Protein AF-X1REG3-F1 (afdb_monomer)

Solvent-accessible surface area (backbone atoms only — not comparable to full-atom values): 7691 Å² total; per-residue (Å²): 94,61,65,60,51,15,60,75,71,74,42,60,58,89,80,52,83,79,86,88,70,92,70,94,73,53,90,72,64,65,67,67,77,53,71,69,63,48,51,38,53,51,51,18,66,76,67,75,44,94,58,86,86,80,76,52,75,69,49,44,70,73,76,48,71,75,84,70,57,71,49,75,50,78,49,74,41,64,48,98,88,65,51,75,77,47,78,48,79,48,77,48,73,48,42,76,98,52,61,82,63,41,69,58,51,51,51,50,54,54,65,69,65,58,79,95,122

InterPro domains:
  IPR008274 Aldehyde oxidase/xanthine dehydrogenase, first molybdopterin binding domain [PF02738] (2-117)
  IPR016208 Aldehyde oxidase/xanthine dehydrogenase-like [PTHR11908] (2-106)
  IPR037165 Aldehyde oxidase/xanthine dehydrogenase, molybdopterin binding domain superfamily [SSF56003] (2-117)

Secondary structure (DSSP, 8-state):
-HHHHHHHTT--GGG--------S--TTTTSSPPHHHHHHHHHHHHHTS-------HHHHHHHS--PPEEEEEEEEEE-TTS-EEEEEEEEEEE-TTS-TTHHHHHHHHHHTTS---

Organism: NCBI:txid412755

Radius of gyration: 21.08 Å; Cα contacts (8 Å, |Δi|>4): 101; chains: 1; bounding box: 51×28×59 Å

Structure (mmCIF, N/CA/C/O backbone):
data_AF-X1REG3-F1
#
_entry.id   AF-X1REG3-F1
#
loop_
_atom_site.group_PDB
_atom_site.id
_atom_site.type_symbol
_atom_site.label_atom_id
_atom_site.label_alt_id
_atom_site.label_comp_id
_atom_site.label_asym_id
_atom_site.label_entity_id
_atom_site.label_seq_id
_atom_site.pdbx_PDB_ins_code
_atom_site.Cartn_x
_atom_site.Cartn_y
_atom_site.Cartn_z
_atom_site.occupancy
_atom_site.B_iso_or_equiv
_atom_site.auth_seq_id
_atom_site.auth_comp_id
_atom_site.auth_asym_id
_atom_site.auth_atom_id
_atom_site.pdbx_PDB_model_num
ATOM 1 N N . LYS A 1 1 ? -12.610 3.550 0.919 1.00 89.38 1 LYS A N 1
ATOM 2 C CA . LYS A 1 1 ? -12.580 2.570 2.042 1.00 89.38 1 LYS A CA 1
ATOM 3 C C . LYS A 1 1 ? -13.959 2.120 2.542 1.00 89.38 1 LYS A C 1
ATOM 5 O O . LYS A 1 1 ? -14.119 0.940 2.812 1.00 89.38 1 LYS A O 1
ATOM 10 N N . ARG A 1 2 ? -14.964 3.009 2.620 1.00 93.75 2 ARG A N 1
ATOM 11 C CA . ARG A 1 2 ? -16.327 2.728 3.127 1.00 93.75 2 ARG A CA 1
ATOM 12 C C . ARG A 1 2 ? -16.958 1.403 2.666 1.00 93.75 2 ARG A C 1
ATOM 14 O O . ARG A 1 2 ? -17.445 0.656 3.504 1.00 93.75 2 ARG A O 1
ATOM 21 N N . TYR A 1 3 ? -16.947 1.126 1.360 1.00 94.56 3 TYR A N 1
ATOM 22 C CA . TYR A 1 3 ? -17.542 -0.090 0.791 1.00 94.56 3 TYR A CA 1
ATOM 23 C C . TYR A 1 3 ? -16.926 -1.372 1.368 1.00 94.56 3 TYR A C 1
ATOM 25 O O . TYR A 1 3 ? -17.651 -2.232 1.854 1.00 94.56 3 TYR A O 1
ATOM 33 N N . TRP A 1 4 ? -15.594 -1.470 1.367 1.00 94.19 4 TRP A N 1
ATOM 34 C CA . TRP A 1 4 ? -14.885 -2.644 1.875 1.00 94.19 4 TRP A CA 1
ATOM 35 C C . TRP A 1 4 ? -15.107 -2.840 3.373 1.00 94.19 4 TRP A C 1
ATOM 37 O O . TRP A 1 4 ? -15.358 -3.959 3.794 1.00 94.19 4 TRP A O 1
ATOM 47 N N . LEU A 1 5 ? -15.130 -1.761 4.161 1.00 95.38 5 LEU A N 1
ATOM 48 C CA . LEU A 1 5 ? -15.436 -1.849 5.591 1.00 95.38 5 LEU A CA 1
ATOM 49 C C . LEU A 1 5 ? -16.846 -2.394 5.841 1.00 95.38 5 LEU A C 1
ATOM 51 O O . LEU A 1 5 ? -17.010 -3.315 6.633 1.00 95.38 5 LEU A O 1
ATOM 55 N N . ALA A 1 6 ? -17.848 -1.852 5.143 1.00 96.75 6 ALA A N 1
ATOM 56 C CA . ALA A 1 6 ? -19.229 -2.313 5.256 1.00 96.75 6 ALA A CA 1
ATOM 57 C C . ALA A 1 6 ? -19.365 -3.787 4.852 1.00 96.75 6 ALA A C 1
ATOM 59 O O . ALA A 1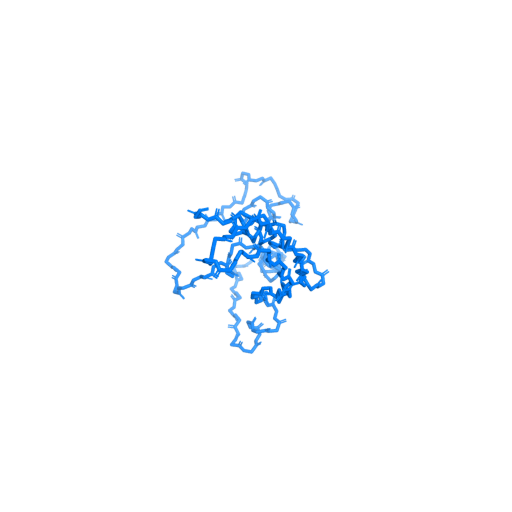 6 ? -19.940 -4.578 5.595 1.00 96.7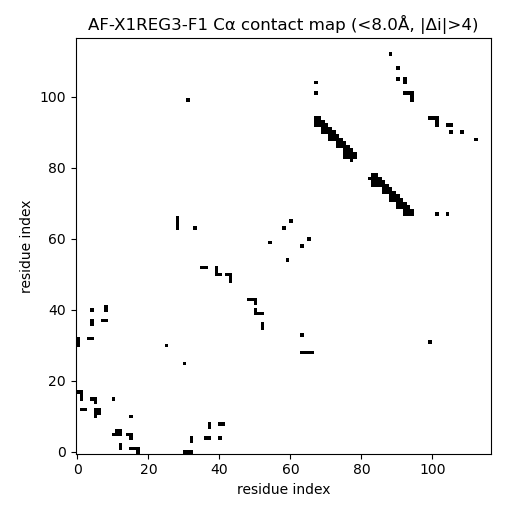5 6 ALA A O 1
ATOM 60 N N . LYS A 1 7 ? -18.762 -4.165 3.718 1.00 96.50 7 LYS A N 1
ATOM 61 C CA . LYS A 1 7 ? -18.770 -5.538 3.212 1.00 96.50 7 LYS A CA 1
ATOM 62 C C . LYS A 1 7 ? -18.118 -6.514 4.194 1.00 96.50 7 LYS A C 1
ATOM 64 O O . LYS A 1 7 ? -18.713 -7.541 4.493 1.00 96.50 7 LYS A O 1
ATOM 69 N N . THR A 1 8 ? -16.935 -6.192 4.715 1.00 96.31 8 THR A N 1
ATOM 70 C CA . THR A 1 8 ? -16.199 -7.083 5.625 1.00 96.31 8 THR A CA 1
ATOM 71 C C . THR A 1 8 ? -16.883 -7.226 6.984 1.00 96.31 8 THR A C 1
ATOM 73 O O . THR A 1 8 ? -16.838 -8.298 7.573 1.00 96.31 8 THR A O 1
ATOM 76 N N . LEU A 1 9 ? -17.547 -6.176 7.478 1.00 96.44 9 LEU A N 1
ATOM 77 C CA . LEU A 1 9 ? -18.291 -6.219 8.743 1.00 96.44 9 LEU A CA 1
ATOM 78 C C . LEU A 1 9 ? -19.735 -6.738 8.599 1.00 96.44 9 LEU A C 1
ATOM 80 O O . LEU A 1 9 ? -20.459 -6.777 9.591 1.00 96.44 9 LEU A O 1
ATOM 84 N N . GLY A 1 10 ? -20.180 -7.102 7.391 1.00 96.94 10 GLY A N 1
ATOM 85 C CA . GLY A 1 10 ? -21.550 -7.572 7.152 1.00 96.94 10 GLY A CA 1
ATOM 86 C C . GLY A 1 10 ? -22.621 -6.496 7.369 1.00 96.94 10 GLY A C 1
ATOM 87 O O . GLY A 1 10 ? -23.752 -6.805 7.737 1.00 96.94 10 GLY A O 1
ATOM 88 N N . LEU A 1 11 ? -22.276 -5.221 7.172 1.00 97.19 11 LEU A N 1
ATOM 89 C CA . LEU A 1 11 ? -23.174 -4.088 7.389 1.00 97.19 11 LEU A CA 1
ATOM 90 C C . LEU A 1 11 ? -23.703 -3.527 6.062 1.00 97.19 11 LEU A C 1
ATOM 92 O O . LEU A 1 11 ? -22.946 -3.405 5.095 1.00 97.19 11 LEU A O 1
ATOM 96 N N . PRO A 1 12 ? -24.966 -3.060 6.013 1.00 97.62 12 PRO A N 1
ATOM 97 C CA . PRO A 1 12 ? -25.427 -2.218 4.918 1.0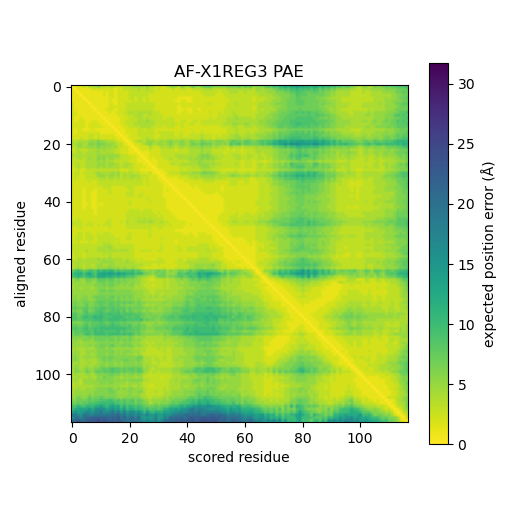0 97.62 12 PRO A CA 1
ATOM 98 C C . PRO A 1 12 ? -24.547 -0.968 4.795 1.00 97.62 12 PRO A C 1
ATOM 100 O O . PRO A 1 12 ? -24.252 -0.307 5.793 1.00 97.62 12 PRO A O 1
ATOM 103 N N . ILE A 1 13 ? -24.172 -0.583 3.571 1.00 97.06 13 ILE A N 1
ATOM 104 C CA . ILE A 1 13 ? -23.305 0.588 3.338 1.00 97.06 13 ILE A CA 1
ATOM 105 C C . ILE A 1 13 ? -23.898 1.891 3.902 1.00 97.06 13 ILE A C 1
ATOM 107 O O . ILE A 1 13 ? -23.163 2.796 4.303 1.00 97.06 13 ILE A O 1
ATOM 111 N N . THR A 1 14 ? -25.228 1.978 3.988 1.00 97.25 14 THR A N 1
ATOM 112 C CA . THR A 1 14 ? -25.974 3.096 4.585 1.00 97.25 14 THR A CA 1
ATOM 113 C C . THR A 1 14 ? -25.717 3.251 6.085 1.00 97.25 14 THR A C 1
ATOM 115 O O . THR A 1 14 ? -25.787 4.369 6.594 1.00 97.25 14 THR A O 1
ATOM 118 N N . LYS A 1 15 ? -25.346 2.168 6.781 1.00 96.44 15 LYS A N 1
ATOM 119 C CA . LYS A 1 15 ? -25.002 2.167 8.211 1.00 96.44 15 LYS A CA 1
ATOM 120 C C . LYS A 1 15 ? -23.532 2.480 8.498 1.00 96.44 15 LYS A C 1
ATOM 122 O O . LYS A 1 15 ? -23.173 2.662 9.655 1.00 96.44 15 LYS A O 1
ATOM 127 N N . VAL A 1 16 ? -22.683 2.582 7.476 1.00 96.31 16 VAL A N 1
ATOM 128 C CA . VAL A 1 16 ? -21.260 2.917 7.634 1.00 96.31 16 VAL A CA 1
ATOM 129 C C . VAL A 1 16 ? -21.009 4.314 7.093 1.00 96.31 16 VAL A C 1
ATOM 131 O O . VAL A 1 16 ? -21.341 4.599 5.945 1.00 96.31 16 VAL A O 1
ATOM 134 N N . ARG A 1 17 ? -20.390 5.186 7.889 1.00 95.19 17 ARG A N 1
ATOM 135 C CA . ARG A 1 17 ? -19.965 6.529 7.472 1.00 95.19 17 ARG A CA 1
ATOM 136 C C . ARG A 1 17 ? -18.455 6.656 7.634 1.00 95.19 17 ARG A C 1
ATOM 138 O O . ARG A 1 17 ? -17.885 6.137 8.585 1.00 95.19 17 ARG A O 1
ATOM 145 N N . THR A 1 18 ? -17.811 7.335 6.691 1.00 92.56 18 THR A N 1
ATOM 146 C CA . THR A 1 18 ? -16.378 7.648 6.742 1.00 92.56 18 THR A CA 1
ATOM 147 C C . THR A 1 18 ? -16.212 9.157 6.757 1.00 92.56 18 THR A C 1
ATOM 149 O O . THR A 1 18 ? -16.618 9.816 5.801 1.00 92.56 18 THR A O 1
ATOM 152 N N . HIS A 1 19 ? -15.627 9.688 7.827 1.00 93.06 19 HIS A N 1
ATOM 153 C CA . HIS A 1 19 ? -15.318 11.108 7.957 1.00 93.06 19 HIS A CA 1
ATOM 154 C C . HIS A 1 19 ? -13.882 11.345 7.492 1.00 93.06 19 HIS A C 1
ATOM 156 O O . HIS A 1 19 ? -12.942 10.832 8.098 1.00 93.06 19 HIS A O 1
ATOM 162 N N . ASN A 1 20 ? -13.718 12.087 6.398 1.00 86.44 20 ASN A N 1
ATOM 163 C CA . ASN A 1 20 ? -12.396 12.469 5.916 1.00 86.44 20 ASN A CA 1
ATOM 164 C C . ASN A 1 20 ? -11.908 13.669 6.729 1.00 86.44 20 ASN A C 1
ATOM 166 O O . ASN A 1 20 ? -12.613 14.666 6.852 1.00 86.44 20 ASN A O 1
ATOM 170 N N . VAL A 1 21 ? -10.707 13.552 7.280 1.00 89.38 21 VAL A N 1
ATOM 171 C CA . VAL A 1 21 ? -10.039 14.599 8.061 1.00 89.38 21 VAL A CA 1
ATOM 172 C C . VAL A 1 21 ? -8.729 14.981 7.381 1.00 89.38 21 VAL A C 1
ATOM 174 O O . VAL A 1 21 ? -8.287 14.296 6.456 1.00 89.38 21 VAL A O 1
ATOM 177 N N . TYR A 1 22 ? -8.089 16.052 7.849 1.00 94.19 22 TYR A N 1
ATOM 178 C CA . TYR A 1 22 ? -6.748 16.405 7.394 1.00 94.19 22 TYR A CA 1
ATOM 179 C C . TYR A 1 22 ? -5.769 15.250 7.631 1.00 94.19 22 TYR A C 1
ATOM 181 O O . TYR A 1 22 ? -5.729 14.646 8.704 1.00 94.19 22 TYR A O 1
ATOM 189 N N . VAL A 1 23 ? -4.973 14.943 6.608 1.00 92.94 23 VAL A N 1
ATOM 190 C CA . VAL A 1 23 ? -3.998 13.853 6.635 1.00 92.94 23 VAL A CA 1
ATOM 191 C C . VAL A 1 23 ? -2.597 14.451 6.563 1.00 92.94 23 VAL A C 1
ATOM 193 O O . VAL A 1 23 ? -2.248 15.078 5.568 1.00 92.94 23 VAL A O 1
ATOM 196 N N . GLY A 1 24 ? -1.773 14.212 7.586 1.00 94.94 24 GLY A N 1
ATOM 197 C CA . GLY A 1 24 ? -0.353 14.591 7.597 1.00 94.94 24 GLY A CA 1
ATOM 198 C C . GLY A 1 24 ? 0.490 13.714 6.664 1.00 94.94 24 GLY A C 1
ATOM 199 O O . GLY A 1 24 ? 1.237 12.862 7.134 1.00 94.94 24 GLY A O 1
ATOM 200 N N . GLY A 1 25 ? 0.303 13.862 5.351 1.00 92.50 25 GLY A N 1
ATOM 201 C CA . GLY A 1 25 ? 0.984 13.087 4.310 1.00 92.50 25 GLY A CA 1
ATOM 202 C C . GLY A 1 25 ? 0.382 11.695 4.076 1.00 92.50 25 GLY A C 1
ATOM 203 O O . GLY A 1 25 ? 0.052 10.962 5.015 1.00 92.50 25 GLY A O 1
ATOM 204 N N . ALA A 1 26 ? 0.221 11.319 2.805 1.00 89.44 26 ALA A N 1
ATOM 205 C CA . ALA A 1 26 ? -0.335 10.024 2.399 1.00 89.44 26 ALA A CA 1
ATOM 206 C C . ALA A 1 26 ? 0.525 9.297 1.362 1.00 89.44 26 ALA A C 1
ATOM 208 O O . ALA A 1 26 ? 0.689 8.090 1.500 1.00 89.44 26 ALA A O 1
ATOM 209 N N . PHE A 1 27 ? 1.045 10.013 0.355 1.00 90.94 27 PHE A N 1
ATOM 210 C CA . PHE A 1 27 ? 1.960 9.487 -0.672 1.00 90.94 27 PHE A CA 1
ATOM 211 C C . PHE A 1 27 ? 1.503 8.137 -1.269 1.00 90.94 27 PHE A C 1
ATOM 213 O O . PHE A 1 27 ? 2.288 7.214 -1.422 1.00 90.94 27 PHE A O 1
ATOM 220 N N . GLY A 1 28 ? 0.195 7.976 -1.511 1.00 87.62 28 GLY A N 1
ATOM 221 C CA . GLY A 1 28 ? -0.412 6.725 -1.999 1.00 87.62 28 GLY A CA 1
ATOM 222 C C . GLY A 1 28 ? -0.643 5.636 -0.936 1.00 87.62 28 GLY A C 1
ATOM 223 O O . GLY A 1 28 ? -1.640 4.917 -1.005 1.00 87.62 28 GLY A O 1
ATOM 224 N N . GLY A 1 29 ? 0.173 5.577 0.119 1.00 88.06 29 GLY A N 1
ATOM 225 C CA . GLY A 1 29 ? 0.145 4.521 1.144 1.00 88.06 29 GLY A CA 1
ATOM 226 C C . GLY A 1 29 ? -1.102 4.470 2.038 1.00 88.06 29 GLY A C 1
ATOM 227 O O . GL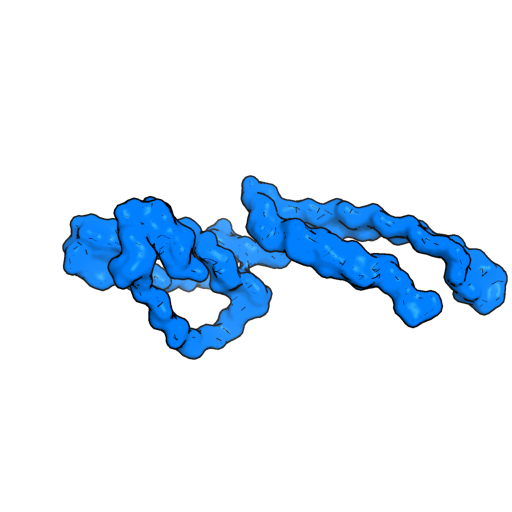Y A 1 29 ? -1.257 3.540 2.818 1.00 88.06 29 GLY A O 1
ATOM 228 N N . LYS A 1 30 ? -2.022 5.440 1.946 1.00 89.75 30 LYS A N 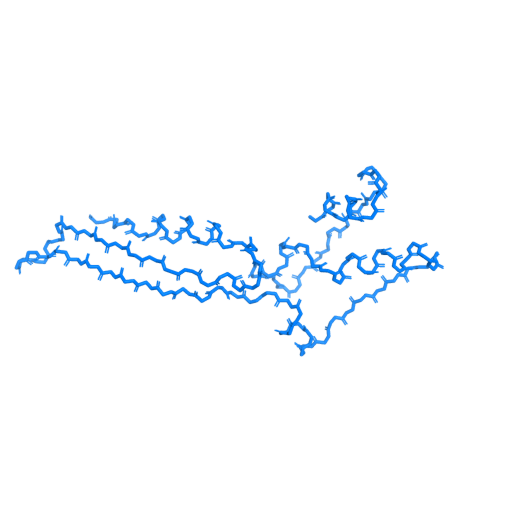1
ATOM 229 C CA . LYS A 1 30 ? -3.274 5.476 2.738 1.00 89.75 30 LYS A CA 1
ATOM 230 C C . LYS A 1 30 ? -4.545 5.232 1.918 1.00 89.75 30 LYS A C 1
ATOM 232 O O . LYS A 1 30 ? -5.642 5.327 2.468 1.00 89.75 30 LYS A O 1
ATOM 237 N N . VAL A 1 31 ? -4.417 4.927 0.625 1.00 86.75 31 VAL A N 1
ATOM 238 C CA . VAL A 1 31 ? -5.562 4.727 -0.284 1.00 86.75 31 VAL A CA 1
ATOM 239 C C . VAL A 1 31 ? -6.258 3.389 -0.023 1.00 86.75 31 VAL A C 1
ATOM 241 O O . VAL A 1 31 ? -7.491 3.324 0.036 1.00 86.75 31 VAL A O 1
ATOM 244 N N . VAL A 1 32 ? -5.471 2.327 0.166 1.00 86.56 32 VAL A N 1
ATOM 245 C CA . VAL A 1 32 ? -5.981 0.971 0.396 1.00 86.56 32 VAL A CA 1
ATOM 246 C C . VAL A 1 32 ? -6.584 0.829 1.787 1.00 86.56 32 VAL A C 1
ATOM 248 O O . VAL A 1 32 ? -6.215 1.534 2.728 1.00 86.56 32 VAL A O 1
ATOM 251 N N . MET A 1 33 ? -7.553 -0.075 1.911 1.00 89.62 33 MET A N 1
ATOM 252 C CA . MET A 1 33 ? -8.079 -0.445 3.216 1.00 89.62 33 MET A CA 1
ATOM 253 C C . MET A 1 33 ? -7.152 -1.471 3.857 1.00 89.62 33 MET A C 1
ATOM 255 O O . MET A 1 33 ? -6.877 -2.504 3.252 1.00 89.62 33 MET A O 1
ATOM 259 N N . PHE A 1 34 ? -6.706 -1.195 5.076 1.00 91.75 34 PHE A N 1
ATOM 260 C CA . PHE A 1 34 ? -5.834 -2.094 5.816 1.00 91.75 34 PHE A CA 1
ATOM 261 C C . PHE A 1 34 ? -6.616 -2.952 6.818 1.00 91.75 34 PHE A C 1
ATOM 263 O O . PHE A 1 34 ? -7.651 -2.510 7.332 1.00 91.75 34 PHE A O 1
ATOM 270 N N . PRO A 1 35 ? -6.108 -4.150 7.167 1.00 92.38 35 PRO A N 1
ATOM 271 C CA . PRO A 1 35 ? -6.759 -5.036 8.131 1.00 92.38 35 PRO A CA 1
ATOM 272 C C . PRO A 1 35 ? -7.035 -4.375 9.487 1.00 92.38 35 PRO A C 1
ATOM 274 O O . PRO A 1 35 ? -8.101 -4.579 10.063 1.00 92.38 35 PRO A O 1
ATOM 277 N N . TYR A 1 36 ? -6.130 -3.519 9.971 1.00 94.12 36 TYR A N 1
ATOM 278 C CA . TYR A 1 36 ? -6.293 -2.842 11.261 1.00 94.12 36 TYR A CA 1
ATOM 279 C C . TYR A 1 36 ? -7.526 -1.917 11.307 1.00 94.12 36 TYR A C 1
ATOM 281 O O . TYR A 1 36 ? -8.112 -1.726 12.371 1.00 94.12 36 TYR A O 1
ATOM 289 N N . GLU A 1 37 ? -7.975 -1.382 10.164 1.00 94.38 37 GLU A N 1
ATOM 290 C CA . GLU A 1 37 ? -9.206 -0.581 10.079 1.00 94.38 37 GLU A CA 1
ATOM 291 C C . GLU A 1 37 ? -10.455 -1.458 10.277 1.00 94.38 37 GLU A C 1
ATOM 293 O O . GLU A 1 37 ? -11.411 -1.036 10.928 1.00 94.38 37 GLU A O 1
ATOM 298 N N . VAL A 1 38 ? -10.436 -2.697 9.763 1.00 95.69 38 VAL A N 1
ATOM 299 C CA . VAL A 1 38 ? -11.503 -3.691 9.987 1.00 95.69 38 VAL A CA 1
ATOM 300 C C . VAL A 1 38 ? -11.531 -4.111 11.452 1.00 95.69 38 VAL A C 1
ATOM 302 O O . VAL A 1 38 ? -12.598 -4.131 12.061 1.00 95.69 38 VAL A O 1
ATOM 305 N N . VAL A 1 39 ? -10.361 -4.412 12.025 1.00 96.88 39 VAL A N 1
ATOM 306 C CA . VAL A 1 39 ? -10.219 -4.841 13.424 1.00 96.88 39 VAL A CA 1
ATOM 307 C C . VAL A 1 39 ? -10.775 -3.781 14.373 1.00 96.88 39 VAL A C 1
ATOM 309 O O . VAL A 1 39 ? -11.561 -4.111 15.258 1.00 96.88 39 VAL A O 1
ATOM 312 N N . ALA A 1 40 ? -10.449 -2.502 14.158 1.00 97.19 40 ALA A N 1
ATOM 313 C CA . ALA A 1 40 ? -10.990 -1.408 14.963 1.00 97.19 40 ALA A CA 1
ATOM 314 C C . ALA A 1 40 ? -12.526 -1.326 14.879 1.00 97.19 40 ALA A C 1
ATOM 316 O O . ALA A 1 40 ? -13.197 -1.184 15.903 1.00 97.19 40 ALA A O 1
ATOM 317 N N . GLY A 1 41 ? -13.092 -1.470 13.674 1.00 96.25 41 GLY A N 1
ATOM 318 C CA . GLY A 1 41 ? -14.543 -1.502 13.475 1.00 96.25 41 GLY A CA 1
ATOM 319 C C . GLY A 1 41 ? -15.214 -2.689 14.171 1.00 96.25 41 GLY A C 1
ATOM 320 O O . GLY A 1 41 ? -16.199 -2.510 14.886 1.00 96.25 41 GLY A O 1
ATOM 321 N N . PH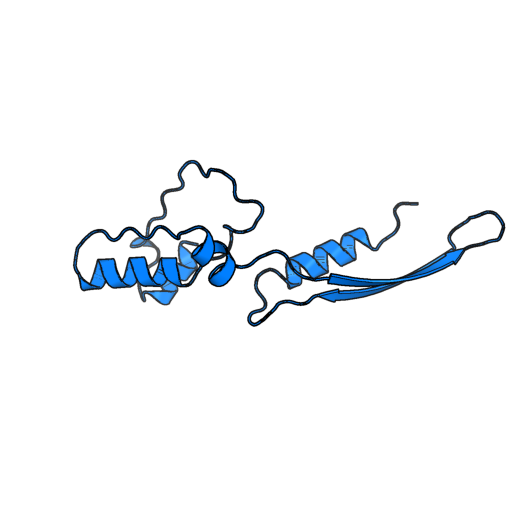E A 1 42 ? -14.643 -3.886 14.029 1.00 97.50 42 PHE A N 1
ATOM 322 C CA . PHE A 1 42 ? -15.138 -5.104 14.667 1.00 97.50 42 PHE A CA 1
ATOM 323 C C . PHE A 1 42 ? -15.105 -5.011 16.198 1.00 97.50 42 PHE A C 1
ATOM 325 O O . PHE A 1 42 ? -16.100 -5.309 16.859 1.00 97.50 42 PHE A O 1
ATOM 332 N N . LEU A 1 43 ? -13.990 -4.552 16.774 1.00 98.31 43 LEU A N 1
ATOM 333 C CA . LEU A 1 43 ? -13.860 -4.382 18.222 1.00 98.31 43 LEU A CA 1
ATOM 334 C C . LEU A 1 43 ? -14.834 -3.329 18.760 1.00 98.31 43 LEU A C 1
ATOM 336 O O . LEU A 1 43 ? -15.427 -3.541 19.817 1.00 98.31 43 LEU A O 1
ATOM 340 N N . SER A 1 44 ? -15.052 -2.236 18.024 1.00 98.19 44 SER A N 1
ATOM 341 C CA . SER A 1 44 ? -16.043 -1.216 18.384 1.00 98.19 44 SER A CA 1
ATOM 342 C C . SER A 1 44 ? -17.455 -1.806 18.458 1.00 98.19 44 SER A C 1
ATOM 3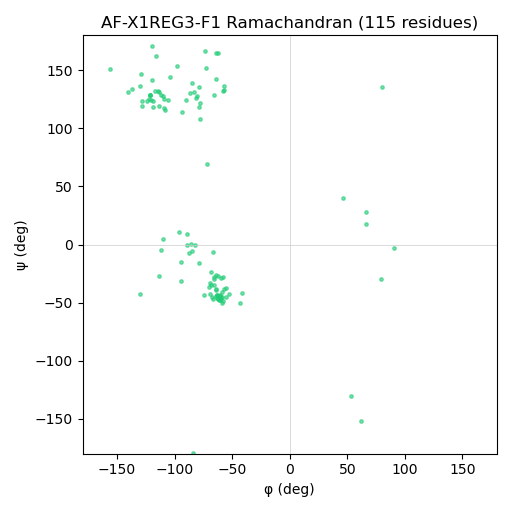44 O O . SER A 1 44 ? -18.150 -1.634 19.458 1.00 98.19 44 SER A O 1
ATOM 346 N N . MET A 1 45 ? -17.850 -2.603 17.457 1.00 97.12 45 MET A N 1
ATOM 347 C CA . MET A 1 45 ? -19.146 -3.295 17.454 1.00 97.12 45 MET A CA 1
ATOM 348 C C . MET A 1 45 ? -19.274 -4.306 18.595 1.00 97.12 45 MET A C 1
ATOM 350 O O . MET A 1 45 ? -20.312 -4.363 19.247 1.00 97.12 45 MET A O 1
ATOM 354 N N . LYS A 1 46 ? -18.221 -5.090 18.854 1.00 97.94 46 LYS A N 1
ATOM 355 C CA . LYS A 1 46 ? -18.232 -6.129 19.891 1.00 97.94 46 LYS A CA 1
ATOM 356 C C . LYS A 1 46 ? -18.285 -5.551 21.306 1.00 97.94 46 LYS A C 1
ATOM 358 O O . LYS A 1 46 ? -18.881 -6.156 22.189 1.00 97.94 46 LYS A O 1
ATOM 363 N N . THR A 1 47 ? -17.645 -4.406 21.527 1.00 98.12 47 THR A N 1
ATOM 364 C CA . THR A 1 47 ? -17.566 -3.763 22.850 1.00 98.12 47 THR A CA 1
ATOM 365 C C . THR A 1 47 ? -18.647 -2.712 23.080 1.00 98.12 47 THR A C 1
ATOM 367 O O . THR A 1 47 ? -18.832 -2.282 24.215 1.00 98.12 47 THR A O 1
ATOM 370 N N . GLY A 1 48 ? -19.337 -2.263 22.026 1.00 97.88 48 GLY A N 1
ATOM 371 C CA . GLY A 1 48 ? -20.282 -1.148 22.092 1.00 97.88 48 GLY A CA 1
ATOM 372 C C . GLY A 1 48 ? -19.619 0.197 22.410 1.00 97.88 48 GLY A C 1
ATOM 373 O O . GLY A 1 48 ? -20.296 1.126 22.843 1.00 97.88 48 GLY A O 1
ATOM 374 N N . ARG A 1 49 ? -18.294 0.311 22.243 1.00 98.31 49 ARG A N 1
ATOM 375 C CA . ARG A 1 49 ? -17.504 1.489 22.631 1.00 98.31 49 ARG A CA 1
ATOM 376 C C . ARG A 1 49 ? -16.627 1.964 21.473 1.00 98.31 49 ARG A C 1
ATOM 378 O O . ARG A 1 49 ? -16.125 1.132 20.723 1.00 98.31 49 ARG A O 1
ATOM 385 N N . PRO A 1 50 ? -16.370 3.278 21.341 1.00 98.00 50 PRO A N 1
ATOM 386 C CA . PRO A 1 50 ? -15.433 3.778 20.341 1.00 98.00 50 PRO A CA 1
ATOM 387 C C . PRO A 1 50 ? -14.037 3.164 20.509 1.00 98.00 50 PRO A C 1
ATOM 389 O O . PRO A 1 50 ? -13.482 3.165 21.607 1.00 98.00 50 PRO A O 1
ATOM 392 N N . VAL A 1 51 ? -13.455 2.687 19.406 1.00 98.19 51 VAL A N 1
ATOM 393 C CA . VAL A 1 51 ? -12.093 2.134 19.355 1.00 98.19 51 VAL A CA 1
ATOM 394 C C . VAL A 1 51 ? -11.214 3.029 18.488 1.00 98.19 51 VAL A C 1
ATOM 396 O O . VAL A 1 51 ? -11.582 3.382 17.368 1.00 98.19 51 VAL A O 1
ATOM 399 N N . LYS A 1 52 ? -10.031 3.374 19.003 1.00 96.56 52 LYS A N 1
ATOM 400 C CA . LYS A 1 52 ? -8.995 4.122 18.286 1.00 96.56 52 LYS A CA 1
ATOM 401 C C . LYS A 1 52 ? -7.753 3.250 18.154 1.00 96.56 52 LYS A C 1
ATOM 403 O O . LYS A 1 52 ? -7.289 2.695 19.143 1.00 96.56 52 LYS A O 1
ATOM 408 N N . LEU A 1 53 ? -7.205 3.181 16.945 1.00 95.50 53 LEU A N 1
ATOM 409 C CA . LEU A 1 53 ? -5.966 2.469 16.652 1.00 95.50 53 LEU A CA 1
ATOM 410 C C . LEU A 1 53 ? -4.967 3.454 16.046 1.00 95.50 53 LEU A C 1
ATOM 412 O O . LEU A 1 53 ? -5.280 4.146 15.076 1.00 95.50 53 LEU A O 1
ATOM 416 N N . VAL A 1 54 ? -3.783 3.540 16.649 1.00 95.75 54 VAL A N 1
ATOM 417 C CA . VAL A 1 54 ? -2.668 4.363 16.175 1.00 95.75 54 VAL A CA 1
ATOM 418 C C . VAL A 1 54 ? -1.451 3.464 16.097 1.00 95.75 54 VAL A C 1
ATOM 420 O O . VAL A 1 54 ? -1.042 2.905 17.107 1.00 95.75 54 VAL A O 1
ATOM 423 N N . LEU A 1 55 ? -0.897 3.326 14.897 1.00 96.25 55 LEU A N 1
ATOM 424 C CA . LEU A 1 55 ? 0.312 2.545 14.685 1.00 96.25 55 LEU A CA 1
ATOM 425 C C . LEU A 1 55 ? 1.536 3.354 15.119 1.00 96.25 55 LEU A C 1
ATOM 427 O O . LEU A 1 55 ? 1.677 4.530 14.766 1.00 96.25 55 LEU A O 1
ATOM 431 N N . SER A 1 56 ? 2.444 2.699 15.830 1.00 97.44 56 SER A N 1
ATOM 432 C CA . SER A 1 56 ? 3.819 3.154 15.999 1.00 97.44 56 SER A CA 1
ATOM 433 C C . SER A 1 56 ? 4.554 3.171 14.657 1.00 97.44 56 SER A C 1
ATOM 435 O O . SER A 1 56 ? 4.136 2.562 13.669 1.00 97.44 56 SER A O 1
ATOM 437 N N . ARG A 1 57 ? 5.703 3.853 14.60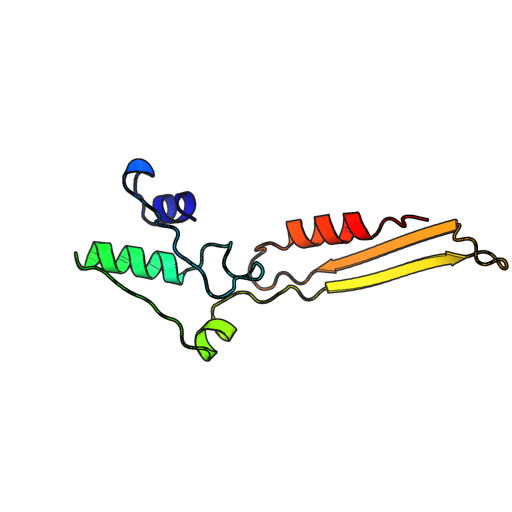3 1.00 94.75 57 ARG A N 1
ATOM 438 C CA . ARG A 1 57 ? 6.508 3.916 13.376 1.00 94.75 57 ARG A CA 1
ATOM 439 C C . ARG A 1 57 ? 6.944 2.530 12.894 1.00 94.75 57 ARG A C 1
ATOM 441 O O . ARG A 1 57 ? 6.884 2.261 11.699 1.00 94.75 57 ARG A O 1
ATOM 448 N N . HIS A 1 58 ? 7.342 1.668 13.823 1.00 96.50 58 HIS A N 1
ATOM 449 C CA . HIS A 1 58 ? 7.756 0.300 13.530 1.00 96.50 58 HIS A CA 1
ATOM 450 C C . HIS A 1 58 ? 6.603 -0.535 12.951 1.00 96.50 58 HIS A C 1
ATOM 452 O O . HIS A 1 58 ? 6.767 -1.222 11.942 1.00 96.50 58 HIS A O 1
ATOM 458 N N . GLU A 1 59 ? 5.409 -0.423 13.539 1.00 95.25 59 GLU A N 1
ATOM 459 C CA . GLU A 1 59 ? 4.219 -1.110 13.030 1.00 95.25 59 GLU A CA 1
ATOM 460 C C . GLU A 1 59 ? 3.803 -0.592 11.655 1.00 95.25 59 GLU A C 1
ATOM 462 O O . GLU A 1 59 ? 3.375 -1.383 10.826 1.00 95.25 59 GLU A O 1
ATOM 467 N N . VAL A 1 60 ? 3.970 0.704 11.363 1.00 93.62 60 VAL A N 1
ATOM 468 C CA . VAL A 1 60 ? 3.728 1.220 10.007 1.00 93.62 60 VAL A CA 1
ATOM 469 C C . VAL A 1 60 ? 4.614 0.496 8.992 1.00 93.62 60 VAL A C 1
ATOM 471 O O . VAL A 1 60 ? 4.096 0.012 7.991 1.00 93.62 60 VAL A O 1
ATOM 474 N N . PHE A 1 61 ? 5.917 0.363 9.249 1.00 91.69 61 PHE A N 1
ATOM 475 C CA . PHE A 1 61 ? 6.824 -0.323 8.319 1.00 91.69 61 PHE A CA 1
ATOM 476 C C . PHE A 1 61 ? 6.528 -1.817 8.159 1.00 91.69 61 PHE A C 1
ATOM 478 O O . PHE A 1 61 ? 6.792 -2.373 7.100 1.00 91.69 61 PHE A O 1
ATOM 485 N N . SER A 1 62 ? 5.968 -2.453 9.187 1.00 91.06 62 SER A N 1
ATOM 486 C CA . SER A 1 62 ? 5.744 -3.904 9.192 1.00 91.06 62 SER A CA 1
ATOM 487 C C . SER A 1 62 ? 4.342 -4.309 8.723 1.00 91.06 62 SER A C 1
ATOM 489 O O . SER A 1 62 ? 4.164 -5.387 8.167 1.00 91.06 62 SER A O 1
ATOM 491 N N . ALA A 1 63 ? 3.330 -3.474 8.973 1.00 89.88 63 ALA A N 1
ATOM 492 C CA . ALA A 1 63 ? 1.916 -3.810 8.778 1.00 89.88 63 ALA A CA 1
ATOM 493 C C . ALA A 1 63 ? 1.247 -3.037 7.632 1.00 89.88 63 ALA A C 1
ATOM 495 O O . ALA A 1 63 ? 0.072 -3.274 7.333 1.00 89.88 63 ALA A O 1
ATOM 496 N N . THR A 1 64 ? 1.955 -2.094 7.006 1.00 89.38 64 THR A N 1
ATOM 497 C CA . THR A 1 64 ? 1.455 -1.346 5.846 1.00 89.38 64 THR A CA 1
ATOM 498 C C . THR A 1 64 ? 2.299 -1.622 4.611 1.00 89.38 64 THR A C 1
ATOM 500 O O . THR A 1 64 ? 3.404 -2.150 4.700 1.00 89.38 64 THR A O 1
ATOM 503 N N . CYS A 1 65 ? 1.755 -1.302 3.440 1.00 80.94 65 CYS A N 1
ATOM 504 C CA . CYS A 1 65 ? 2.460 -1.498 2.182 1.00 80.94 65 CYS A CA 1
ATOM 505 C C . CYS A 1 65 ? 3.392 -0.313 1.911 1.00 80.94 65 CYS A C 1
ATOM 507 O O . CYS A 1 65 ? 2.966 0.844 1.976 1.00 80.94 65 CYS A O 1
ATOM 509 N N . SER A 1 66 ? 4.640 -0.617 1.565 1.00 77.25 66 SER A N 1
ATOM 510 C CA . SER A 1 66 ? 5.566 0.307 0.914 1.00 77.25 66 SER A CA 1
ATOM 511 C C . SER A 1 66 ? 5.340 0.318 -0.601 1.00 77.25 66 SER A C 1
ATOM 513 O O . SER A 1 66 ? 4.460 -0.375 -1.118 1.00 77.25 66 SER A O 1
ATOM 515 N N . ASP A 1 67 ? 6.130 1.118 -1.314 1.00 83.06 67 ASP A N 1
ATOM 516 C CA . ASP A 1 67 ? 6.140 1.091 -2.773 1.00 83.06 67 ASP A CA 1
ATOM 517 C C . ASP A 1 67 ? 6.591 -0.276 -3.314 1.00 83.06 67 ASP A C 1
ATOM 519 O O . ASP A 1 67 ? 7.141 -1.109 -2.584 1.00 83.06 67 ASP A O 1
ATOM 523 N N . HIS A 1 68 ? 6.333 -0.505 -4.596 1.00 88.75 68 HIS A N 1
ATOM 524 C CA . HIS A 1 68 ? 6.639 -1.762 -5.251 1.00 88.75 68 HIS A CA 1
ATOM 525 C C . HIS A 1 68 ? 8.086 -1.777 -5.729 1.00 88.75 68 HIS A C 1
ATOM 527 O O . HIS A 1 68 ? 8.583 -0.805 -6.299 1.00 88.75 68 HIS A O 1
ATOM 533 N N . ARG A 1 69 ? 8.760 -2.916 -5.566 1.00 90.50 69 ARG A N 1
ATOM 534 C CA . ARG A 1 69 ? 10.061 -3.122 -6.197 1.00 90.50 69 ARG A CA 1
ATOM 535 C C . ARG A 1 69 ? 9.839 -3.477 -7.664 1.00 90.50 69 ARG A C 1
ATOM 537 O O . ARG A 1 69 ? 9.247 -4.508 -7.971 1.00 90.50 69 ARG A O 1
ATOM 544 N N . ILE A 1 70 ? 10.352 -2.646 -8.564 1.00 91.88 70 ILE A N 1
ATOM 545 C CA . ILE A 1 70 ? 10.237 -2.857 -10.009 1.00 91.88 70 ILE A CA 1
ATOM 546 C C . ILE A 1 70 ? 11.626 -3.126 -10.587 1.00 91.88 70 ILE A C 1
ATOM 548 O O . ILE A 1 70 ? 12.573 -2.392 -10.313 1.00 91.88 70 ILE A O 1
ATOM 552 N N . THR A 1 71 ? 11.739 -4.177 -11.395 1.00 93.69 71 THR A N 1
ATOM 553 C CA . THR A 1 71 ? 12.912 -4.443 -12.237 1.00 93.69 71 THR A CA 1
ATOM 554 C C . THR A 1 71 ? 12.520 -4.208 -13.688 1.00 93.69 71 THR A C 1
ATOM 556 O O . THR A 1 71 ? 11.538 -4.784 -14.157 1.00 93.69 71 THR A O 1
ATOM 559 N N . ILE A 1 72 ? 13.264 -3.348 -14.383 1.00 92.44 72 ILE A N 1
ATOM 560 C CA . ILE A 1 72 ? 12.984 -2.963 -15.768 1.00 92.44 72 ILE A CA 1
ATOM 561 C C . ILE A 1 72 ? 14.185 -3.338 -16.631 1.00 92.44 72 ILE A C 1
ATOM 563 O O . ILE A 1 72 ? 15.302 -2.906 -16.360 1.00 92.44 72 ILE A O 1
ATOM 567 N N . GLU A 1 73 ? 13.942 -4.120 -17.676 1.00 93.75 73 GLU A N 1
ATOM 568 C CA . GLU A 1 73 ? 14.902 -4.389 -18.742 1.00 93.75 73 GLU A CA 1
ATOM 569 C C . GLU A 1 73 ? 14.466 -3.610 -19.985 1.00 93.75 73 GLU A C 1
ATOM 571 O O . GLU A 1 73 ? 13.329 -3.739 -20.445 1.00 93.75 73 GLU A O 1
ATOM 576 N N . VAL A 1 74 ? 15.368 -2.782 -20.511 1.00 91.94 74 VAL A N 1
ATOM 577 C CA . VAL A 1 74 ? 15.119 -1.942 -21.686 1.00 91.94 74 VAL A CA 1
ATOM 578 C C . VAL A 1 74 ? 16.137 -2.282 -22.761 1.00 91.94 74 VAL A C 1
ATOM 580 O O . VAL A 1 74 ? 17.342 -2.251 -22.518 1.00 91.94 74 VAL A O 1
ATOM 583 N N . LYS A 1 75 ? 15.648 -2.553 -23.970 1.00 93.38 75 LYS A N 1
ATOM 584 C CA . LYS A 1 75 ? 16.466 -2.719 -25.169 1.00 93.38 75 LYS A CA 1
ATOM 585 C C . LYS A 1 75 ? 16.078 -1.655 -26.189 1.00 93.38 75 LYS A C 1
ATOM 587 O O . LYS A 1 75 ? 14.916 -1.559 -26.582 1.00 93.38 75 LYS A O 1
ATOM 592 N N . THR A 1 76 ? 17.059 -0.869 -26.623 1.00 93.12 76 THR A N 1
ATOM 593 C CA . THR A 1 76 ? 16.864 0.266 -27.538 1.00 93.12 76 THR A CA 1
ATOM 594 C C . THR A 1 76 ? 17.701 0.077 -28.793 1.00 93.12 76 THR A C 1
ATOM 596 O O . THR A 1 76 ? 18.906 -0.156 -28.707 1.00 93.12 76 THR A O 1
ATOM 599 N N . GLY A 1 77 ? 17.082 0.194 -29.966 1.00 94.25 77 GLY A N 1
ATOM 600 C CA . GLY A 1 77 ? 17.794 0.275 -31.241 1.00 94.25 77 GLY A CA 1
ATOM 601 C C . GLY A 1 77 ? 18.089 1.730 -31.592 1.00 94.25 77 GLY A C 1
ATOM 602 O O . GLY A 1 77 ? 17.154 2.522 -31.681 1.00 94.25 77 GLY A O 1
ATOM 603 N N . VAL A 1 78 ? 19.359 2.079 -31.820 1.00 95.31 78 VAL A N 1
ATOM 604 C CA . VAL A 1 78 ? 19.795 3.457 -32.116 1.00 95.31 78 VAL A CA 1
ATOM 605 C C . VAL A 1 78 ? 20.677 3.479 -33.366 1.00 95.31 78 VAL A C 1
ATOM 607 O O . VAL A 1 78 ? 21.543 2.620 -33.541 1.00 95.31 78 VAL A O 1
ATOM 610 N N . LYS A 1 79 ? 20.456 4.450 -34.255 1.00 95.75 79 LYS A N 1
ATOM 611 C CA . LYS A 1 79 ? 21.325 4.728 -35.408 1.00 95.75 79 LYS A CA 1
ATOM 612 C C . LYS A 1 79 ? 22.629 5.403 -34.971 1.00 95.75 79 LYS A C 1
ATOM 614 O O . LYS A 1 79 ? 22.742 5.934 -33.872 1.00 95.75 79 LYS A O 1
ATOM 619 N N . ARG A 1 80 ? 23.615 5.451 -35.875 1.00 96.56 80 ARG A N 1
ATOM 620 C CA . ARG A 1 80 ? 24.890 6.163 -35.646 1.00 96.56 80 ARG A CA 1
ATOM 621 C C . ARG A 1 80 ? 24.714 7.663 -35.385 1.00 96.56 80 ARG A C 1
ATOM 623 O O . ARG A 1 80 ? 25.542 8.243 -34.699 1.00 96.56 80 ARG A O 1
ATOM 630 N N . ASP A 1 81 ? 23.663 8.267 -35.936 1.00 96.19 81 ASP A N 1
ATOM 631 C CA . ASP A 1 81 ? 23.314 9.680 -35.739 1.00 96.19 81 ASP A CA 1
ATOM 632 C C . ASP A 1 81 ? 22.545 9.945 -34.429 1.00 96.19 81 ASP A C 1
ATOM 634 O O . ASP A 1 81 ? 22.206 11.088 -34.141 1.00 96.19 81 ASP A O 1
ATOM 638 N N . GLY A 1 82 ? 22.277 8.904 -33.630 1.00 92.81 82 GLY A N 1
ATOM 639 C CA . GLY A 1 82 ? 21.536 8.998 -32.372 1.00 92.81 82 GLY A CA 1
ATOM 640 C C . GLY A 1 82 ? 20.022 8.818 -32.501 1.00 92.81 82 GLY A C 1
ATOM 641 O O . GLY A 1 82 ? 19.340 8.769 -31.480 1.00 92.81 82 GLY A O 1
ATOM 642 N N . THR A 1 83 ? 19.478 8.663 -33.714 1.00 92.81 83 THR A N 1
ATOM 643 C CA . THR A 1 83 ? 18.036 8.434 -33.904 1.00 92.81 83 THR A CA 1
ATOM 644 C C . THR A 1 83 ? 17.621 7.090 -33.313 1.00 92.81 83 THR A C 1
ATOM 646 O O . THR A 1 83 ? 18.201 6.051 -33.647 1.00 92.81 83 THR A O 1
ATOM 649 N N . ILE A 1 84 ? 16.581 7.082 -32.483 1.00 91.62 84 ILE A N 1
ATOM 650 C CA . ILE A 1 84 ? 16.042 5.860 -31.887 1.00 91.62 84 ILE A CA 1
ATOM 651 C C . ILE A 1 84 ? 15.018 5.239 -32.841 1.00 91.62 84 ILE A C 1
ATOM 653 O O . ILE A 1 84 ? 14.137 5.912 -33.363 1.00 91.62 84 ILE A O 1
ATOM 657 N N . MET A 1 85 ? 15.171 3.942 -33.101 1.00 92.50 85 MET A N 1
ATOM 658 C CA . MET A 1 85 ? 14.431 3.211 -34.136 1.00 92.50 85 MET A CA 1
ATOM 659 C C . MET A 1 85 ? 13.477 2.163 -33.572 1.00 92.50 85 MET A C 1
ATOM 661 O O . MET A 1 85 ? 12.510 1.795 -34.232 1.00 92.50 85 MET A O 1
ATOM 665 N N . ALA A 1 86 ? 13.783 1.628 -32.391 1.00 90.88 86 ALA A N 1
ATOM 666 C CA . ALA A 1 86 ? 13.004 0.571 -31.766 1.00 90.88 86 ALA A CA 1
ATOM 667 C C . ALA A 1 86 ? 13.216 0.567 -30.254 1.00 90.88 86 ALA A C 1
ATOM 669 O O . ALA A 1 86 ? 14.301 0.900 -29.771 1.00 90.88 86 ALA A O 1
ATOM 670 N N . HIS A 1 87 ? 12.196 0.111 -29.533 1.00 90.12 87 HIS A N 1
ATOM 671 C CA . HIS A 1 87 ? 12.224 -0.069 -28.090 1.00 90.12 87 HIS A CA 1
ATOM 672 C C . HIS A 1 87 ? 11.493 -1.356 -27.699 1.00 90.12 87 HIS A C 1
ATOM 674 O O . HIS A 1 87 ? 10.367 -1.593 -28.125 1.00 90.12 87 HIS A O 1
ATOM 680 N N . GLU A 1 88 ? 12.128 -2.171 -26.863 1.00 91.12 88 GLU A N 1
ATOM 681 C CA . GLU A 1 88 ? 11.518 -3.301 -26.162 1.00 91.12 88 GLU A CA 1
ATOM 682 C C . GLU A 1 88 ? 11.701 -3.064 -24.660 1.00 91.12 88 GLU A C 1
ATOM 684 O O . GLU A 1 88 ? 12.812 -2.782 -24.204 1.00 91.12 88 GLU A O 1
ATOM 689 N N . VAL A 1 89 ? 10.612 -3.156 -23.897 1.00 91.81 89 VAL A N 1
ATOM 690 C CA . VAL A 1 89 ? 10.617 -2.934 -22.447 1.00 91.81 89 VAL A CA 1
ATOM 691 C C . VAL A 1 89 ? 9.959 -4.121 -21.757 1.00 91.81 89 VAL A C 1
ATOM 693 O O . VAL A 1 89 ? 8.802 -4.445 -22.023 1.00 91.81 89 VAL A O 1
ATOM 696 N N . LYS A 1 90 ? 10.688 -4.751 -20.835 1.00 92.75 90 LYS A N 1
ATOM 697 C CA . LYS A 1 90 ? 10.169 -5.780 -19.930 1.00 92.75 90 LYS A CA 1
ATOM 698 C C . LYS A 1 90 ? 10.162 -5.229 -18.516 1.00 92.75 90 LYS A C 1
ATOM 700 O O . LYS A 1 90 ? 11.170 -4.721 -18.036 1.00 92.75 90 LYS A O 1
ATOM 705 N N . MET A 1 91 ? 9.022 -5.342 -17.846 1.00 92.31 91 MET A N 1
ATOM 706 C CA . MET A 1 91 ? 8.844 -4.869 -16.476 1.00 92.31 91 MET A CA 1
ATOM 707 C C . MET A 1 91 ? 8.371 -6.009 -15.590 1.00 92.31 91 MET A C 1
ATOM 709 O O . MET A 1 91 ? 7.332 -6.615 -15.846 1.00 92.31 91 MET A O 1
ATOM 713 N N . LEU A 1 92 ? 9.128 -6.266 -14.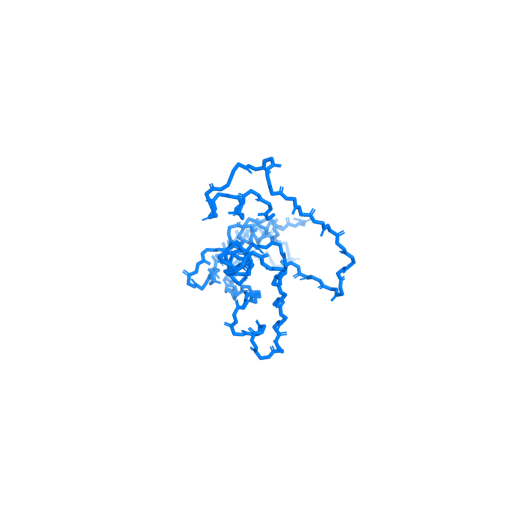528 1.00 93.12 92 LEU A N 1
ATOM 714 C CA . LEU A 1 92 ? 8.761 -7.175 -13.456 1.00 93.12 92 LEU A CA 1
ATOM 715 C C . LEU A 1 92 ? 8.448 -6.354 -12.207 1.00 93.12 92 LEU A C 1
ATOM 717 O O . LEU A 1 92 ? 9.319 -5.668 -11.674 1.00 93.12 92 LEU A O 1
ATOM 721 N N . ASN A 1 93 ? 7.206 -6.436 -11.746 1.00 92.75 93 ASN A N 1
ATOM 722 C CA . ASN A 1 93 ? 6.730 -5.727 -10.567 1.00 92.75 93 ASN A CA 1
ATOM 723 C C . ASN A 1 93 ? 6.497 -6.705 -9.413 1.00 92.75 93 ASN A C 1
ATOM 725 O O . ASN A 1 93 ? 5.623 -7.569 -9.502 1.00 92.75 93 ASN A O 1
ATOM 729 N N . ASP A 1 94 ? 7.258 -6.552 -8.333 1.00 92.19 94 ASP A N 1
ATOM 730 C CA . ASP A 1 94 ? 7.064 -7.306 -7.101 1.00 92.19 94 ASP A CA 1
ATOM 731 C C . ASP A 1 94 ? 5.890 -6.716 -6.310 1.00 92.19 94 ASP A C 1
ATOM 733 O O . ASP A 1 94 ? 5.961 -5.618 -5.751 1.00 92.19 94 ASP A O 1
ATOM 737 N N . CYS A 1 95 ? 4.781 -7.455 -6.290 1.00 88.94 95 CYS A N 1
ATOM 738 C CA . CYS A 1 95 ? 3.566 -7.071 -5.578 1.00 88.94 95 CYS A CA 1
ATOM 739 C C . CYS A 1 95 ? 3.515 -7.559 -4.122 1.00 88.94 95 CYS A C 1
ATOM 741 O O . CYS A 1 95 ? 2.539 -7.288 -3.424 1.00 88.94 95 CYS A O 1
ATOM 743 N N . GLY A 1 96 ? 4.541 -8.271 -3.647 1.00 89.31 96 GLY A N 1
ATOM 744 C CA . GLY A 1 96 ? 4.526 -8.909 -2.337 1.00 89.31 96 GLY A CA 1
ATOM 745 C C . GLY A 1 96 ? 3.421 -9.965 -2.202 1.00 89.31 96 GLY A C 1
ATOM 746 O O . GLY A 1 96 ? 2.989 -10.583 -3.173 1.00 89.31 96 GLY A O 1
ATOM 747 N N . ALA A 1 97 ? 2.945 -10.180 -0.971 1.00 89.25 97 ALA A N 1
ATOM 748 C CA . ALA A 1 97 ? 1.976 -11.240 -0.663 1.00 89.25 97 ALA A CA 1
ATOM 749 C C . ALA A 1 97 ? 0.573 -11.008 -1.258 1.00 89.25 97 ALA A C 1
ATOM 751 O O . ALA A 1 97 ? -0.186 -11.957 -1.449 1.00 89.25 97 ALA A O 1
ATOM 752 N N . PHE A 1 98 ? 0.205 -9.755 -1.538 1.00 86.94 98 PHE A N 1
ATOM 753 C CA . PHE A 1 98 ? -1.102 -9.398 -2.080 1.00 86.94 98 PHE A CA 1
ATOM 754 C C . PHE A 1 98 ? -0.941 -8.360 -3.179 1.00 86.94 98 PHE A C 1
ATOM 756 O O . PHE A 1 98 ? -0.322 -7.328 -2.963 1.00 86.94 98 PHE A O 1
ATOM 763 N N . ARG A 1 99 ? -1.633 -8.566 -4.304 1.00 86.25 99 ARG A N 1
ATOM 764 C CA . ARG A 1 99 ? -1.602 -7.694 -5.491 1.00 86.25 99 ARG A CA 1
ATOM 765 C C . ARG A 1 99 ? -1.604 -6.186 -5.190 1.00 86.25 99 ARG A C 1
ATOM 767 O O . ARG A 1 99 ? -0.950 -5.431 -5.899 1.00 86.25 99 ARG A O 1
ATOM 774 N N . GLY A 1 100 ? -2.399 -5.723 -4.222 1.00 85.06 100 GLY A N 1
ATOM 775 C CA . GLY A 1 100 ? -2.472 -4.303 -3.865 1.00 85.06 100 GLY A CA 1
ATOM 776 C C . GLY A 1 100 ? -2.755 -3.395 -5.071 1.00 85.06 100 GLY A C 1
ATOM 777 O O . GLY A 1 100 ? -3.676 -3.649 -5.856 1.00 85.06 100 GLY A O 1
ATOM 778 N N . SER A 1 101 ? -1.951 -2.341 -5.226 1.00 88.00 101 SER A N 1
ATOM 779 C CA . SER A 1 101 ? -2.001 -1.422 -6.372 1.00 88.00 101 SER A CA 1
ATOM 780 C C . SER A 1 101 ? -1.119 -1.850 -7.553 1.00 88.00 101 SER A C 1
ATOM 782 O O . SER A 1 101 ? -1.008 -1.090 -8.513 1.00 88.00 101 SER A O 1
ATOM 784 N N . SER A 1 102 ? -0.548 -3.060 -7.542 1.00 90.12 102 SER A N 1
ATOM 785 C CA . SER A 1 102 ? 0.420 -3.521 -8.547 1.00 90.12 102 SER A CA 1
ATOM 786 C C . SER A 1 102 ? -0.052 -3.373 -10.004 1.00 90.12 102 SER A C 1
ATOM 788 O O . SER A 1 102 ? 0.719 -2.862 -10.811 1.00 90.12 102 SER A O 1
ATOM 790 N N . PRO A 1 103 ? -1.308 -3.684 -10.386 1.00 90.25 103 PRO A N 1
ATOM 791 C CA . PRO A 1 103 ? -1.766 -3.448 -11.758 1.00 90.25 103 PRO A CA 1
ATOM 792 C C . PRO A 1 103 ? -1.837 -1.983 -12.167 1.00 90.25 103 PRO A C 1
ATOM 794 O O . PRO A 1 103 ? -1.632 -1.680 -13.335 1.00 90.25 103 PRO A O 1
ATOM 797 N N . VAL A 1 104 ? -2.095 -1.072 -11.224 1.00 90.06 104 VAL A N 1
ATOM 798 C CA . VAL A 1 104 ? -2.036 0.368 -11.510 1.00 90.06 104 VAL A CA 1
ATOM 799 C C . VAL A 1 104 ? -0.587 0.770 -11.758 1.00 90.06 104 VAL A C 1
ATOM 801 O O . VAL A 1 104 ? -0.308 1.481 -12.714 1.00 90.06 104 VAL A O 1
ATOM 804 N N . VAL A 1 105 ? 0.341 0.257 -10.946 1.00 90.12 105 VAL A N 1
ATOM 805 C CA . VAL A 1 105 ? 1.781 0.483 -11.124 1.00 90.12 105 VAL A CA 1
ATOM 806 C C . VAL A 1 105 ? 2.262 -0.057 -12.473 1.00 90.12 105 VAL A C 1
ATOM 808 O O . VAL A 1 105 ? 2.950 0.656 -13.191 1.00 90.12 105 VAL A O 1
ATOM 811 N N . MET A 1 106 ? 1.843 -1.264 -12.865 1.00 90.62 106 MET A N 1
ATOM 812 C CA . MET A 1 106 ? 2.167 -1.843 -14.176 1.00 90.62 106 MET A CA 1
ATOM 813 C C . MET A 1 106 ? 1.590 -1.025 -15.332 1.00 90.62 106 MET A C 1
ATOM 815 O O . MET A 1 106 ? 2.285 -0.776 -16.312 1.00 90.62 106 MET A O 1
ATOM 819 N N . PHE A 1 107 ? 0.338 -0.579 -15.216 1.00 91.12 107 PHE A N 1
ATOM 820 C CA . PHE A 1 107 ? -0.301 0.264 -16.224 1.00 91.12 107 PHE A CA 1
ATOM 821 C C . PHE A 1 107 ? 0.433 1.600 -16.406 1.00 91.12 107 PHE A C 1
ATOM 823 O O . PHE A 1 107 ? 0.682 2.028 -17.534 1.00 91.12 107 PHE A O 1
ATOM 830 N N . LEU A 1 108 ? 0.812 2.247 -15.302 1.00 89.19 108 LEU A N 1
ATOM 831 C CA . LEU A 1 108 ? 1.571 3.495 -15.338 1.00 89.19 108 LEU A CA 1
ATOM 832 C C . LEU A 1 108 ? 2.985 3.271 -15.880 1.00 89.19 108 LEU A C 1
ATOM 834 O O . LEU A 1 108 ? 3.410 4.008 -16.762 1.00 89.19 108 LEU A O 1
ATOM 838 N N . GLY A 1 109 ? 3.677 2.225 -15.424 1.00 88.19 109 GLY A N 1
ATOM 839 C CA . GLY A 1 109 ? 4.991 1.843 -15.940 1.00 88.19 109 GLY A CA 1
ATOM 840 C C . GLY A 1 109 ? 4.969 1.624 -17.451 1.00 88.19 109 GLY A C 1
ATOM 841 O O . GLY A 1 109 ? 5.810 2.167 -18.160 1.00 88.19 109 GLY A O 1
ATOM 842 N N . TYR A 1 110 ? 3.956 0.918 -17.963 1.00 85.12 110 TYR A N 1
ATOM 843 C CA . TYR A 1 110 ? 3.745 0.761 -19.403 1.00 85.12 110 TYR A CA 1
ATOM 844 C C . TYR A 1 110 ? 3.481 2.097 -20.104 1.00 85.12 110 TYR A C 1
ATOM 846 O O . TYR A 1 110 ? 4.110 2.388 -21.118 1.00 85.12 110 TYR A O 1
ATOM 854 N N . SER A 1 111 ? 2.607 2.938 -19.551 1.00 85.19 111 SER A N 1
ATOM 855 C CA . SER A 1 111 ? 2.283 4.240 -20.150 1.00 85.19 111 SER A CA 1
ATOM 856 C C . SER A 1 111 ? 3.530 5.114 -20.328 1.00 85.19 111 SER A C 1
ATOM 858 O O . SER A 1 111 ? 3.681 5.757 -21.363 1.00 85.19 111 SER A O 1
ATOM 860 N N . TYR A 1 112 ? 4.459 5.071 -19.367 1.00 78.75 112 TYR A N 1
ATOM 861 C CA . TYR A 1 112 ? 5.739 5.785 -19.433 1.00 78.75 112 TYR A CA 1
ATOM 862 C C . TYR A 1 112 ? 6.850 5.043 -20.191 1.00 78.75 112 TYR A C 1
ATOM 864 O O . TYR A 1 112 ? 7.924 5.604 -20.385 1.00 78.75 112 TYR A O 1
ATOM 872 N N . SER A 1 113 ? 6.620 3.799 -20.619 1.00 77.94 113 SER A N 1
ATOM 873 C CA . SER A 1 113 ? 7.592 3.033 -21.413 1.00 77.94 113 SER A CA 1
ATOM 874 C C . SER A 1 113 ? 7.605 3.424 -22.891 1.00 77.94 113 SER A C 1
ATOM 876 O O . SER A 1 113 ? 8.560 3.116 -23.601 1.00 77.94 113 SER A O 1
ATOM 878 N N . THR A 1 114 ? 6.564 4.125 -23.348 1.00 73.44 114 THR A N 1
ATOM 879 C CA . THR A 1 114 ? 6.495 4.651 -24.710 1.00 73.44 114 THR A CA 1
ATOM 880 C C . THR A 1 114 ? 7.362 5.907 -24.808 1.00 73.44 114 THR A C 1
ATOM 882 O O . THR A 1 114 ? 7.124 6.859 -24.060 1.00 73.44 114 THR A O 1
ATOM 885 N N . PRO A 1 115 ? 8.359 5.951 -25.702 1.00 67.50 115 PRO A N 1
ATOM 886 C CA . PRO A 1 115 ? 9.144 7.159 -25.909 1.00 67.50 115 PRO A CA 1
ATOM 887 C C . PRO A 1 115 ? 8.285 8.311 -26.451 1.00 67.50 115 PRO A C 1
ATOM 889 O O . PRO A 1 115 ? 7.393 8.098 -27.267 1.00 67.50 115 PRO A O 1
ATOM 892 N N . ILE A 1 116 ? 8.563 9.534 -25.989 1.00 68.06 116 ILE A N 1
ATOM 893 C CA . ILE A 1 116 ? 7.894 10.781 -26.419 1.00 68.06 116 ILE A CA 1
ATOM 894 C C . ILE A 1 116 ? 8.661 11.539 -27.518 1.00 68.06 116 ILE A C 1
ATOM 896 O O . ILE A 1 116 ? 8.359 12.704 -27.772 1.00 68.06 116 ILE A O 1
ATOM 900 N N . TYR A 1 117 ? 9.677 10.916 -28.113 1.00 64.62 117 TYR A N 1
ATOM 901 C CA . TYR A 1 117 ? 10.551 11.510 -29.126 1.00 64.62 117 TYR A CA 1
ATOM 902 C C . TYR A 1 117 ? 10.322 10.885 -30.503 1.00 64.62 117 TYR A C 1
ATOM 904 O O . TYR A 1 117 ? 9.972 9.683 -30.561 1.00 64.62 117 TYR A O 1
#

Nearest PDB structures (foldseek):
  8c6j-assembly1_S  TM=3.264E-01  e=2.170E+00  Homo sapiens
  6fhm-assembly1_B  TM=4.339E-01  e=8.395E+00  Escherichia coli K-12
  5tgc-assembly3_F  TM=2.600E-01  e=1.548E+00  Saccharomyces cerevisiae

Foldseek 3Di:
DLVVLCVLLVHDSVPTDDDDDDDPDDPVQPPDDFPVVNVQVVVCVVVVHHGDDDDDPVCCVVRTDDDKDKDKDKDWDADPVGDTDDIDIDIDTHCDPDVPCVVVVVVVVVVVRDDPD

Sequence (117 aa):
KRYWLAKTLGLPITKVRTHNVYVGGAFGGKVVMFPYEVVAGFLSMKTGRPVKLVLSRHEVFSATCSDHRITIEVKTGVKRDGTIMAHEVKMLNDCGAFRGSSPVVMFLGYSYSTPIY

pLDDT: mean 91.57, std 6.19, range [64.62, 98.31]

Mean predicted aligned error: 4.75 Å